Protein AF-A0A241WPY8-F1 (afdb_monomer_lite)

Sequence (139 aa):
MKLIDKKVKQGREDADLVIRQLFRYLPLTVFLTLGILYLLFMFSIEPEIFEKNGFFNTHGQWVYGIFLSFVVVSWMSIIYKFKEDIKFRKVARVIIFLAYLPMIYAVTKDMEIVSIGLIMISFYWLKFAFQKDSKSNLI

Secondary structure (DSSP, 8-state):
-HHHHHHHHHHHHHHHHHHHHHHHHHHHHHHHHHHHHHHHHHHHH-HHHHHTSHHHHHHHHHHHHHHHHHHHHHHHHHHHHH---HHHHHHHHHHHHHHHHHHHHHHTTT-HHHHHHHHHHHHHHHHHHH---GGGG--

Radius of gyration: 18.85 Å; chains: 1; bounding box: 46×26×56 Å

Foldseek 3Di:
DVVVVVVVVVVVVLVVVLVVLCVVQVVVLVVLLVVLVVVVVCCVPPVVVVVVVVCCVVCVVLSNLLSVLLNLLQVLLVCLQPDPDPVSVVVSVVSNVVSCVSLVVCVVVPVPDPSVVSVVSSVSSNCSSPVDDPVVVPD

Structure (mmCIF, N/CA/C/O backbone):
data_AF-A0A241WPY8-F1
#
_entry.id   AF-A0A241WPY8-F1
#
loop_
_atom_site.group_PDB
_atom_site.id
_atom_site.type_symbol
_atom_site.label_atom_id
_atom_site.label_alt_id
_atom_site.label_comp_id
_atom_site.label_asym_id
_atom_site.label_entity_id
_atom_site.label_seq_id
_atom_site.pdbx_PDB_ins_code
_atom_site.Cartn_x
_atom_site.Cartn_y
_atom_site.Cartn_z
_atom_site.occupancy
_atom_site.B_iso_or_equiv
_atom_site.auth_seq_id
_atom_site.auth_comp_id
_atom_site.auth_asym_id
_atom_site.auth_atom_id
_atom_site.pdbx_PDB_model_num
ATOM 1 N N . MET A 1 1 ? -29.722 7.581 31.336 1.00 55.28 1 MET A N 1
ATOM 2 C CA . MET A 1 1 ? -30.292 6.956 30.118 1.00 55.28 1 MET A CA 1
ATOM 3 C C . MET A 1 1 ? -29.929 7.699 28.821 1.00 55.28 1 MET A C 1
ATOM 5 O O . MET A 1 1 ? -29.328 7.077 27.963 1.00 55.28 1 MET A O 1
ATOM 9 N N . LYS A 1 2 ? -30.118 9.028 28.702 1.00 60.09 2 LYS A N 1
ATOM 10 C CA . LYS A 1 2 ? -29.828 9.817 27.470 1.00 60.09 2 LYS A CA 1
ATOM 11 C C . LYS A 1 2 ? -28.384 9.771 26.907 1.00 60.09 2 LYS A C 1
ATOM 13 O O . LYS A 1 2 ? -28.187 10.021 25.724 1.00 60.09 2 LYS A O 1
ATOM 18 N N . LEU A 1 3 ? -27.367 9.483 27.726 1.00 57.12 3 LEU A N 1
ATOM 19 C CA . LEU A 1 3 ? -25.953 9.455 27.298 1.00 57.12 3 LEU A CA 1
ATOM 20 C C . LEU A 1 3 ? -25.546 8.151 26.594 1.00 57.12 3 LEU A C 1
ATOM 22 O O . LEU A 1 3 ? -24.635 8.163 25.767 1.00 57.12 3 LEU A O 1
ATOM 26 N N . ILE A 1 4 ? -26.216 7.040 26.914 1.00 60.12 4 ILE A N 1
ATOM 27 C CA . ILE A 1 4 ? -25.921 5.724 26.333 1.00 60.12 4 ILE A CA 1
ATOM 28 C C . ILE A 1 4 ? -26.488 5.666 24.911 1.00 60.12 4 ILE A C 1
ATOM 30 O O . ILE A 1 4 ? -25.755 5.330 23.985 1.00 60.12 4 ILE A O 1
ATOM 34 N N . ASP A 1 5 ? -27.720 6.140 24.709 1.00 61.34 5 ASP A N 1
ATOM 35 C CA . ASP A 1 5 ? -28.348 6.210 23.381 1.00 61.34 5 ASP A CA 1
ATOM 36 C C . ASP A 1 5 ? -27.580 7.112 22.410 1.00 61.34 5 ASP A C 1
ATOM 38 O O . ASP A 1 5 ? -27.410 6.772 21.239 1.00 61.34 5 ASP A O 1
ATOM 42 N N . LYS A 1 6 ? -27.037 8.236 22.898 1.00 61.9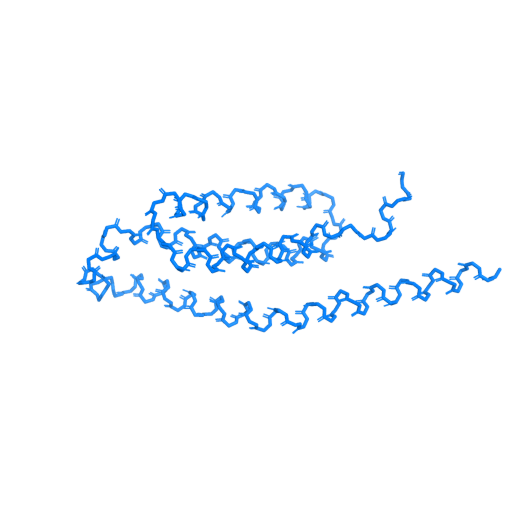7 6 LYS A N 1
ATOM 43 C CA . LYS A 1 6 ? -26.220 9.140 22.076 1.00 61.97 6 LYS A CA 1
ATOM 44 C C . LYS A 1 6 ? -24.902 8.483 21.644 1.00 61.97 6 LYS A C 1
ATOM 46 O O . LYS A 1 6 ? -24.522 8.612 20.485 1.00 61.97 6 LYS A O 1
ATOM 51 N N . LYS A 1 7 ? -24.243 7.725 22.533 1.00 60.84 7 LYS A N 1
ATOM 52 C CA . LYS A 1 7 ? -23.013 6.972 22.212 1.00 60.84 7 LYS A CA 1
ATOM 53 C C . LYS A 1 7 ? -23.262 5.819 21.238 1.00 60.84 7 LYS A C 1
ATOM 55 O O . LYS A 1 7 ? -22.450 5.603 20.343 1.00 60.84 7 LYS A O 1
ATOM 60 N N . VAL A 1 8 ? -24.366 5.087 21.397 1.00 65.06 8 VAL A N 1
ATOM 61 C CA . VAL A 1 8 ? -24.730 3.979 20.494 1.00 65.06 8 VAL A CA 1
ATOM 62 C C . VAL A 1 8 ? -25.060 4.508 19.098 1.00 65.06 8 VAL A C 1
ATOM 64 O O . VAL A 1 8 ? -24.613 3.933 18.106 1.00 65.06 8 VAL A O 1
ATOM 67 N N . LYS A 1 9 ? -25.779 5.633 19.012 1.00 69.44 9 LYS A N 1
ATOM 68 C CA . LYS A 1 9 ? -26.104 6.282 17.738 1.00 69.44 9 LYS A CA 1
ATOM 69 C C . LYS A 1 9 ? -24.853 6.803 17.020 1.00 69.44 9 LYS A C 1
ATOM 71 O O . LYS A 1 9 ? -24.667 6.507 15.846 1.00 69.44 9 LYS A O 1
ATOM 76 N N . GLN A 1 10 ? -23.952 7.459 17.751 1.00 66.62 10 GLN A N 1
ATOM 77 C CA . GLN A 1 10 ? -22.683 7.955 17.211 1.00 66.62 10 GLN A CA 1
ATOM 78 C C . GLN A 1 10 ? -21.761 6.812 16.743 1.00 66.62 10 GLN A C 1
ATOM 80 O O . GLN A 1 10 ? -21.154 6.899 15.683 1.00 66.62 10 GLN A O 1
ATOM 85 N N . GLY A 1 11 ? -21.730 5.689 17.471 1.00 66.94 11 GLY A N 1
ATOM 86 C CA . GLY A 1 11 ? -20.985 4.499 17.050 1.00 66.94 11 GLY A CA 1
ATOM 87 C C . GLY A 1 11 ? -21.521 3.834 15.774 1.00 66.94 11 GLY A C 1
ATOM 88 O O . GLY A 1 11 ? -20.731 3.260 15.029 1.00 66.94 11 GLY A O 1
ATOM 89 N N . ARG A 1 12 ? -22.834 3.914 15.506 1.00 68.50 12 ARG A N 1
ATOM 90 C CA . ARG A 1 12 ? -23.427 3.443 14.240 1.00 68.50 12 ARG A CA 1
ATOM 91 C C . ARG A 1 12 ? -23.121 4.388 13.081 1.00 68.50 12 ARG A C 1
ATOM 93 O O . ARG A 1 12 ? -22.728 3.916 12.024 1.00 68.50 12 ARG A O 1
ATOM 100 N N . GLU A 1 13 ? -23.234 5.696 13.297 1.00 70.44 13 GLU A N 1
ATOM 101 C CA . GLU A 1 13 ? -22.921 6.708 12.278 1.00 70.44 13 GLU A CA 1
ATOM 102 C C . GLU A 1 13 ? -21.443 6.649 11.846 1.00 70.44 13 GLU A C 1
ATOM 104 O O . GLU A 1 13 ? -21.148 6.708 1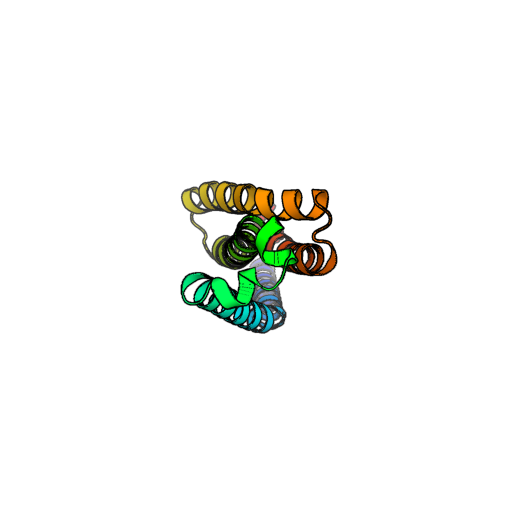0.651 1.00 70.44 13 GLU A O 1
ATOM 109 N N . ASP A 1 14 ? -20.520 6.437 12.791 1.00 68.56 14 ASP A N 1
ATOM 110 C CA . ASP A 1 14 ? -19.094 6.250 12.495 1.00 68.56 14 ASP A CA 1
ATOM 111 C C . ASP A 1 14 ? -18.832 4.954 11.701 1.00 68.56 14 ASP A C 1
ATOM 113 O O . ASP A 1 14 ? -18.034 4.949 10.760 1.00 68.56 14 ASP A O 1
ATOM 117 N N . ALA A 1 15 ? -19.516 3.854 12.042 1.00 72.25 15 ALA A N 1
ATOM 118 C CA . ALA A 1 15 ? -19.387 2.580 11.333 1.00 72.25 15 ALA A CA 1
ATOM 119 C C . ALA A 1 15 ? -19.930 2.665 9.897 1.00 72.25 15 ALA A C 1
ATOM 12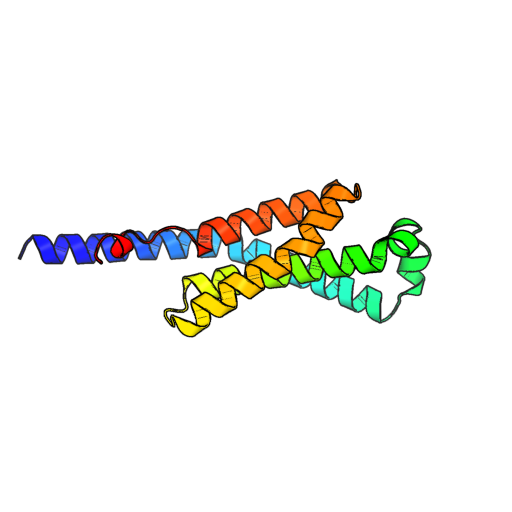1 O O . ALA A 1 15 ? -19.256 2.234 8.958 1.00 72.25 15 ALA A O 1
ATOM 122 N N . ASP A 1 16 ? -21.095 3.289 9.709 1.00 78.19 16 ASP A N 1
ATOM 123 C CA . ASP A 1 16 ? -21.688 3.526 8.390 1.00 78.19 16 ASP A CA 1
ATOM 124 C C . ASP A 1 16 ? -20.776 4.393 7.512 1.00 78.19 16 ASP A C 1
ATOM 126 O O . ASP A 1 16 ? -20.653 4.161 6.305 1.00 78.19 16 ASP A O 1
ATOM 130 N N . LEU A 1 17 ? -20.091 5.373 8.110 1.00 75.69 17 LEU A N 1
ATOM 131 C CA . LEU A 1 17 ? -19.153 6.241 7.406 1.00 75.69 17 LEU A CA 1
ATOM 132 C C . LEU A 1 17 ? -17.894 5.483 6.956 1.00 75.69 17 LEU A C 1
ATOM 134 O O . LEU A 1 17 ? -17.477 5.637 5.805 1.00 75.69 17 LEU A O 1
ATOM 138 N N . VAL A 1 18 ? -17.327 4.624 7.810 1.00 77.06 18 VAL A N 1
ATOM 139 C CA . VAL A 1 18 ? -16.186 3.754 7.458 1.00 77.06 18 VAL A CA 1
ATOM 140 C C . VAL A 1 18 ? -16.566 2.768 6.351 1.00 77.06 18 VAL A C 1
ATOM 142 O O . VAL A 1 18 ? -15.823 2.619 5.379 1.00 77.06 18 VAL A O 1
ATOM 145 N N . ILE A 1 19 ? -17.736 2.136 6.449 1.00 78.19 19 ILE A N 1
ATOM 146 C C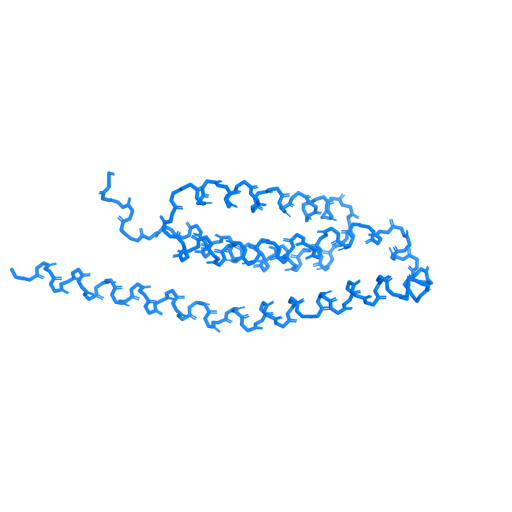A . ILE A 1 19 ? -18.233 1.185 5.446 1.00 78.19 19 ILE A CA 1
ATOM 147 C C . ILE A 1 19 ? -18.461 1.889 4.102 1.00 78.19 19 ILE A C 1
ATOM 149 O O . ILE A 1 19 ? -18.036 1.393 3.057 1.00 78.19 19 ILE A O 1
ATOM 153 N N . ARG A 1 20 ? -19.067 3.081 4.111 1.00 79.94 20 ARG A N 1
ATOM 154 C CA . ARG A 1 20 ? -19.288 3.872 2.893 1.00 79.94 20 ARG A CA 1
ATOM 155 C C . ARG A 1 20 ? -17.975 4.279 2.224 1.00 79.94 20 ARG A C 1
ATOM 157 O O . ARG A 1 20 ? -17.882 4.252 0.998 1.00 79.94 20 ARG A O 1
ATOM 164 N N . GLN A 1 21 ? -16.963 4.650 3.008 1.00 76.88 21 GLN A N 1
ATOM 165 C CA . GLN A 1 21 ? -15.627 4.933 2.480 1.00 76.88 21 GLN A CA 1
ATOM 166 C C . GLN A 1 21 ? -14.987 3.681 1.877 1.00 76.88 21 GLN A C 1
ATOM 168 O O . GLN A 1 21 ? -14.471 3.750 0.763 1.00 76.88 21 GLN A O 1
ATOM 173 N N . LEU A 1 22 ? -15.090 2.532 2.548 1.00 81.38 22 LEU A N 1
ATOM 174 C CA . LEU A 1 22 ? -14.581 1.266 2.028 1.00 81.38 22 LEU A CA 1
ATOM 175 C C . LEU A 1 22 ? -15.208 0.941 0.662 1.00 81.38 22 LEU A C 1
ATOM 177 O O . LEU A 1 22 ? -14.482 0.753 -0.310 1.00 81.38 22 LEU A O 1
ATOM 181 N N . PHE A 1 23 ? -16.538 0.972 0.544 1.00 81.31 23 PHE A N 1
ATOM 182 C CA . PHE A 1 23 ? -17.227 0.675 -0.719 1.00 81.31 23 PHE A CA 1
ATOM 183 C C . PHE A 1 23 ? -16.909 1.653 -1.853 1.00 81.31 23 PHE A C 1
ATOM 185 O O . PHE A 1 23 ? -16.993 1.278 -3.020 1.00 81.31 23 PHE A O 1
ATOM 192 N N . ARG A 1 24 ? -16.518 2.892 -1.540 1.00 78.81 24 ARG A N 1
ATOM 193 C CA . ARG A 1 24 ? -16.195 3.896 -2.559 1.00 78.81 24 ARG A CA 1
ATOM 194 C C . ARG A 1 24 ? -14.859 3.631 -3.260 1.00 78.81 24 ARG A C 1
ATOM 196 O O . ARG A 1 24 ? -14.746 3.926 -4.445 1.00 78.81 24 ARG A O 1
ATOM 203 N N . TYR A 1 25 ? -13.865 3.090 -2.555 1.00 76.75 25 TYR A N 1
ATOM 204 C CA . TYR A 1 25 ? -12.490 2.974 -3.074 1.00 76.75 25 TYR A CA 1
ATOM 205 C C . TYR A 1 25 ? -11.974 1.535 -3.168 1.00 76.75 25 TYR A C 1
ATOM 207 O O . TYR A 1 25 ? -11.022 1.271 -3.910 1.00 76.75 25 TYR A O 1
ATOM 215 N N . LEU A 1 26 ? -12.613 0.587 -2.475 1.00 83.25 26 LEU A N 1
ATOM 216 C CA . LEU A 1 26 ? -12.266 -0.831 -2.545 1.00 83.25 26 LEU A CA 1
ATOM 217 C C . LEU A 1 26 ? -12.419 -1.408 -3.964 1.00 83.25 26 LEU A C 1
ATOM 219 O O . LEU A 1 26 ? -11.473 -2.057 -4.402 1.00 83.25 26 LEU A O 1
ATOM 223 N N . PRO A 1 27 ? -13.500 -1.144 -4.733 1.00 85.56 27 PRO A N 1
ATOM 224 C CA . PRO A 1 27 ? -13.629 -1.690 -6.088 1.00 85.56 27 PRO A CA 1
ATOM 225 C C . PRO A 1 27 ? -12.492 -1.249 -7.016 1.00 85.56 27 PRO A C 1
ATOM 227 O O . PRO A 1 27 ? -11.895 -2.076 -7.702 1.00 85.56 27 PRO A O 1
ATOM 230 N N . LEU A 1 28 ? -12.132 0.040 -6.975 1.00 82.50 28 LEU A N 1
ATOM 231 C CA . LEU A 1 28 ? -11.002 0.583 -7.731 1.00 82.50 28 LEU A CA 1
ATOM 232 C C . LEU A 1 28 ? -9.682 -0.082 -7.320 1.00 82.50 28 LEU A C 1
ATOM 234 O O . LEU A 1 28 ? -8.864 -0.423 -8.166 1.00 82.50 28 LEU A O 1
ATOM 238 N N . THR A 1 29 ? -9.486 -0.302 -6.022 1.00 83.81 29 THR A N 1
ATOM 239 C CA . THR A 1 29 ? -8.260 -0.913 -5.489 1.00 83.81 29 THR A CA 1
ATOM 240 C C . THR A 1 29 ? -8.142 -2.382 -5.867 1.00 83.81 29 THR A C 1
ATOM 242 O O . THR A 1 29 ? -7.054 -2.830 -6.218 1.00 83.81 29 THR A O 1
ATOM 245 N N . VAL A 1 30 ? -9.251 -3.125 -5.858 1.00 87.94 30 VAL A N 1
ATOM 246 C CA . VAL A 1 30 ? -9.298 -4.509 -6.345 1.00 87.94 30 VAL A CA 1
ATOM 247 C C . VAL A 1 30 ? -8.970 -4.551 -7.834 1.00 87.94 30 VAL A C 1
ATOM 249 O O . VAL A 1 30 ? -8.095 -5.314 -8.234 1.00 87.94 30 VAL A O 1
ATOM 252 N N . PHE A 1 31 ? -9.597 -3.691 -8.641 1.00 87.81 31 PHE A N 1
ATOM 253 C CA . PHE A 1 31 ? -9.334 -3.617 -10.078 1.00 87.81 31 PHE A CA 1
ATOM 254 C C . PHE A 1 31 ? -7.861 -3.305 -10.385 1.00 87.81 31 PHE A C 1
ATOM 256 O O . PHE A 1 31 ? -7.227 -4.016 -11.161 1.00 87.81 31 PHE A O 1
ATOM 263 N N . LEU A 1 32 ? -7.285 -2.299 -9.718 1.00 85.88 32 LEU A N 1
ATOM 264 C CA . LEU A 1 32 ? -5.871 -1.944 -9.868 1.00 85.88 32 LEU A CA 1
ATOM 265 C C . LEU A 1 32 ? -4.942 -3.062 -9.394 1.00 85.88 32 LEU A C 1
ATOM 267 O O . LEU A 1 32 ? -3.957 -3.350 -10.063 1.00 85.88 32 LEU A O 1
ATOM 271 N N . THR A 1 33 ? -5.265 -3.724 -8.280 1.00 88.50 33 THR A N 1
ATOM 272 C CA . THR A 1 33 ? -4.487 -4.870 -7.785 1.00 88.50 33 THR A CA 1
ATOM 273 C C . THR A 1 33 ? -4.472 -5.993 -8.819 1.00 88.50 33 THR A C 1
ATOM 275 O O . THR A 1 33 ? -3.408 -6.525 -9.111 1.00 88.50 33 THR A O 1
ATOM 278 N N . LEU A 1 34 ? -5.622 -6.333 -9.408 1.00 89.31 34 LEU A N 1
ATOM 279 C CA . LEU A 1 34 ? -5.713 -7.375 -10.434 1.00 89.31 34 LEU A CA 1
ATOM 280 C C . LEU A 1 34 ? -4.940 -6.999 -11.702 1.00 89.31 34 LEU A C 1
ATOM 282 O O . LEU A 1 34 ? -4.192 -7.825 -12.218 1.00 89.31 34 LEU A O 1
ATOM 286 N N . GLY A 1 35 ? -5.068 -5.754 -12.169 1.00 86.50 35 GLY A N 1
ATOM 287 C CA . GLY A 1 35 ? -4.303 -5.257 -13.315 1.00 86.50 35 GLY A CA 1
ATOM 288 C C . GLY A 1 35 ? -2.793 -5.296 -13.067 1.00 86.50 35 GLY A C 1
ATOM 289 O O . GLY A 1 35 ? -2.037 -5.748 -13.922 1.00 86.50 35 GLY A O 1
ATOM 290 N N . ILE A 1 36 ? -2.355 -4.901 -11.870 1.00 86.88 36 ILE A N 1
ATOM 291 C CA . ILE A 1 36 ? -0.953 -4.982 -11.457 1.00 86.88 36 ILE A CA 1
ATOM 292 C C . ILE A 1 36 ? -0.481 -6.436 -11.407 1.00 86.88 36 ILE A C 1
ATOM 294 O O . ILE A 1 36 ? 0.555 -6.748 -11.980 1.00 86.88 36 ILE A O 1
ATOM 298 N N . LEU A 1 37 ? -1.229 -7.339 -10.768 1.00 85.69 37 LEU A N 1
ATOM 299 C CA . LEU A 1 37 ? -0.860 -8.755 -10.689 1.00 85.69 37 LEU A CA 1
ATOM 300 C C . LEU A 1 37 ? -0.756 -9.392 -12.076 1.00 85.69 37 LEU A C 1
ATOM 302 O O . LEU A 1 37 ? 0.183 -10.142 -12.322 1.00 85.69 37 LEU A O 1
ATOM 306 N N . TYR A 1 38 ? -1.669 -9.054 -12.987 1.00 85.69 38 TYR A N 1
ATOM 307 C CA . TYR A 1 38 ? -1.595 -9.482 -14.381 1.00 85.69 38 TYR A CA 1
ATOM 308 C C . TYR A 1 38 ? -0.313 -8.985 -15.059 1.00 85.69 38 TYR A C 1
ATOM 310 O O . TYR A 1 38 ? 0.401 -9.777 -15.669 1.00 85.69 38 TYR A O 1
ATOM 318 N N . LEU A 1 39 ? 0.026 -7.699 -14.910 1.00 80.75 39 LEU A N 1
ATOM 319 C CA . LEU A 1 39 ? 1.260 -7.137 -15.469 1.00 80.75 39 LEU A CA 1
ATOM 320 C C . LEU A 1 39 ? 2.514 -7.794 -14.882 1.00 80.75 39 LEU A C 1
ATOM 322 O O . LEU A 1 39 ? 3.431 -8.119 -15.628 1.00 80.75 39 LEU A O 1
ATOM 326 N N . LEU A 1 40 ? 2.545 -8.021 -13.566 1.00 80.44 40 LEU A N 1
ATOM 327 C CA . LEU A 1 40 ? 3.656 -8.692 -12.886 1.00 80.44 40 LEU A CA 1
ATOM 328 C C . LEU A 1 40 ? 3.809 -10.146 -13.352 1.00 80.44 40 LEU A C 1
ATOM 330 O O . LEU A 1 40 ? 4.926 -10.617 -13.553 1.00 80.44 40 LEU A O 1
ATOM 334 N N . PHE A 1 41 ? 2.693 -10.846 -13.552 1.00 83.00 41 PHE A N 1
ATOM 335 C CA . PHE A 1 41 ? 2.675 -12.215 -14.055 1.00 83.00 41 PHE A CA 1
ATOM 336 C C . PHE A 1 41 ? 3.173 -12.290 -15.501 1.00 83.00 41 PHE A C 1
ATOM 338 O O . PHE A 1 41 ? 4.073 -13.074 -15.793 1.00 83.00 41 PHE A O 1
ATOM 345 N N . MET A 1 42 ? 2.665 -11.422 -16.381 1.00 80.12 42 MET A N 1
ATOM 346 C CA . MET A 1 42 ? 3.129 -11.328 -17.769 1.00 80.12 42 MET A CA 1
ATOM 347 C C . MET A 1 42 ? 4.617 -10.973 -17.843 1.00 80.12 42 MET A C 1
ATOM 349 O O . MET A 1 42 ? 5.352 -11.594 -18.602 1.00 80.12 42 MET A O 1
ATOM 353 N N . PHE A 1 43 ? 5.081 -10.036 -17.011 1.00 76.69 43 PHE A N 1
ATOM 354 C CA . PHE A 1 43 ? 6.498 -9.680 -16.918 1.00 76.69 43 PHE A CA 1
ATOM 355 C C . PHE A 1 43 ? 7.373 -10.866 -16.482 1.00 76.69 43 PHE A C 1
ATOM 357 O O . PHE A 1 43 ? 8.496 -11.007 -16.954 1.00 76.69 43 PHE A O 1
ATOM 364 N N . SER A 1 44 ? 6.864 -11.732 -15.600 1.00 77.25 44 SER A N 1
ATOM 365 C CA . SER A 1 44 ? 7.602 -12.902 -15.115 1.00 77.25 44 SER A CA 1
ATOM 366 C C . SER A 1 44 ? 7.666 -14.057 -16.119 1.00 77.25 44 SER A C 1
ATOM 368 O O . SER A 1 44 ? 8.601 -14.850 -16.033 1.00 77.25 44 SER A O 1
ATOM 370 N N . ILE A 1 45 ? 6.670 -14.209 -16.996 1.00 81.12 45 ILE A N 1
ATOM 371 C CA . ILE A 1 45 ? 6.581 -15.346 -17.931 1.00 81.12 45 ILE A CA 1
ATOM 372 C C . ILE A 1 45 ? 7.152 -14.988 -19.299 1.00 81.12 45 ILE A C 1
ATOM 374 O O . ILE A 1 45 ? 7.828 -15.809 -19.910 1.00 81.12 45 ILE A O 1
ATOM 378 N N . GLU A 1 46 ? 6.915 -13.764 -19.765 1.00 81.31 46 GLU A N 1
ATOM 379 C CA . GLU A 1 46 ? 7.315 -13.305 -21.097 1.00 81.31 46 GLU A CA 1
ATOM 380 C C . GLU A 1 46 ? 8.134 -12.003 -20.997 1.00 81.31 46 GLU A C 1
ATOM 382 O O . GLU A 1 46 ? 7.726 -10.964 -21.530 1.00 81.31 46 GLU A O 1
ATOM 387 N N . PRO A 1 47 ? 9.303 -12.018 -20.320 1.00 72.06 47 PRO A N 1
ATOM 388 C CA . PRO A 1 47 ? 10.103 -10.812 -20.101 1.00 72.06 47 PRO A CA 1
ATOM 389 C C . PRO A 1 47 ? 10.554 -10.163 -21.417 1.00 72.06 47 PRO A C 1
ATOM 391 O O . PRO A 1 47 ? 10.618 -8.939 -21.504 1.00 72.06 47 PRO A O 1
ATOM 394 N N . GLU A 1 48 ? 10.764 -10.952 -22.477 1.00 75.44 48 GLU A N 1
ATOM 395 C CA . GLU A 1 48 ? 11.198 -10.485 -23.803 1.00 75.44 48 GLU A CA 1
ATOM 396 C C . GLU A 1 48 ? 10.237 -9.466 -24.444 1.00 75.44 48 GLU A C 1
ATOM 398 O O . GLU A 1 48 ? 10.659 -8.585 -25.201 1.00 75.44 48 GLU A O 1
ATOM 403 N N . ILE A 1 49 ? 8.936 -9.551 -24.138 1.00 72.75 49 ILE A N 1
ATOM 404 C CA . ILE A 1 49 ? 7.923 -8.598 -24.624 1.00 72.75 49 ILE A CA 1
ATOM 405 C C . ILE A 1 49 ? 8.142 -7.220 -23.992 1.00 72.75 49 ILE A C 1
ATOM 407 O O . ILE A 1 49 ? 7.924 -6.186 -24.631 1.00 72.75 49 ILE A O 1
ATOM 411 N N . PHE A 1 50 ? 8.610 -7.199 -22.746 1.00 67.81 50 PHE A N 1
ATOM 412 C CA . PHE A 1 50 ? 8.868 -5.981 -21.990 1.00 67.81 50 PHE A CA 1
ATOM 413 C C . PHE A 1 50 ? 10.292 -5.465 -22.203 1.00 67.81 50 PHE A C 1
ATOM 415 O O . PHE A 1 50 ? 10.474 -4.255 -22.270 1.00 67.81 50 PHE A O 1
ATOM 422 N N . GLU A 1 51 ? 11.288 -6.328 -22.404 1.00 65.25 51 GLU A N 1
ATOM 423 C CA . GLU A 1 51 ? 12.672 -5.921 -22.697 1.00 65.25 51 GLU A CA 1
ATOM 424 C C . GLU A 1 51 ? 12.812 -5.164 -24.024 1.00 65.25 51 GLU A C 1
ATOM 426 O O . GLU A 1 51 ? 13.662 -4.275 -24.141 1.00 65.25 51 GLU A O 1
ATOM 431 N N . LYS A 1 52 ? 11.936 -5.448 -25.001 1.00 65.56 52 LYS A N 1
ATOM 432 C CA . LYS A 1 52 ? 11.823 -4.664 -26.245 1.00 65.56 52 LYS A CA 1
ATOM 433 C C . LYS A 1 52 ? 11.373 -3.219 -26.000 1.00 65.56 52 LYS A C 1
ATOM 435 O O . LYS A 1 52 ? 11.671 -2.344 -26.811 1.00 65.56 52 LYS A O 1
ATOM 440 N N . ASN A 1 53 ? 10.700 -2.949 -24.881 1.00 64.25 53 ASN A N 1
ATOM 441 C CA . ASN A 1 53 ? 10.397 -1.596 -24.430 1.00 64.25 53 ASN A CA 1
ATOM 442 C C . ASN A 1 53 ? 11.557 -1.084 -23.565 1.00 64.25 53 ASN A C 1
ATOM 444 O O . ASN A 1 53 ? 11.666 -1.433 -22.390 1.00 64.25 53 ASN A O 1
ATOM 448 N N . GLY A 1 54 ? 12.400 -0.203 -24.119 1.00 59.66 54 GLY A N 1
ATOM 449 C CA . GLY A 1 54 ? 13.595 0.329 -23.438 1.00 59.66 54 GLY A CA 1
ATOM 450 C C . GLY A 1 54 ? 13.346 0.877 -22.022 1.00 59.66 54 GLY A C 1
ATOM 451 O O . GLY A 1 54 ? 14.210 0.766 -21.160 1.00 59.66 54 GLY A O 1
ATOM 452 N N . PHE A 1 55 ? 12.132 1.361 -21.738 1.00 64.00 55 PHE A N 1
ATOM 453 C CA . PHE A 1 55 ? 11.696 1.774 -20.401 1.00 64.00 55 PHE A CA 1
ATOM 454 C C . PHE A 1 55 ? 11.737 0.640 -19.355 1.00 64.00 55 PHE A C 1
ATOM 456 O O . PHE A 1 55 ? 12.260 0.826 -18.257 1.00 64.00 55 PHE A O 1
ATOM 463 N N . PHE A 1 56 ? 11.221 -0.551 -19.679 1.00 65.38 56 PHE A N 1
ATOM 464 C CA . PHE A 1 56 ? 11.212 -1.693 -18.755 1.00 65.38 56 PHE A CA 1
ATOM 465 C C . PHE A 1 56 ? 12.588 -2.344 -18.623 1.00 65.38 56 PHE A C 1
ATOM 467 O O . PHE A 1 56 ? 12.896 -2.901 -17.575 1.00 65.38 56 PHE A O 1
ATOM 474 N N . ASN A 1 57 ? 13.441 -2.225 -19.636 1.00 62.75 57 ASN A N 1
ATOM 475 C CA . ASN A 1 57 ? 14.804 -2.742 -19.570 1.00 62.75 57 ASN A CA 1
ATOM 476 C C . ASN A 1 57 ? 15.666 -1.930 -18.576 1.00 62.75 57 ASN A C 1
ATOM 478 O O . ASN A 1 57 ? 16.415 -2.484 -17.778 1.00 62.75 57 ASN A O 1
ATOM 482 N N . THR A 1 58 ? 15.491 -0.603 -18.533 1.00 65.50 58 THR A N 1
ATOM 483 C CA . THR A 1 58 ? 16.224 0.274 -17.598 1.00 65.50 58 THR A CA 1
ATOM 484 C C . THR A 1 58 ? 15.586 0.352 -16.203 1.00 65.50 58 THR A C 1
ATOM 486 O O . THR A 1 58 ? 16.289 0.545 -15.208 1.00 65.50 58 THR A O 1
ATOM 489 N N . HIS A 1 59 ? 14.262 0.197 -16.097 1.00 68.19 59 HIS A N 1
ATOM 490 C CA . HIS A 1 59 ? 13.522 0.465 -14.857 1.00 68.19 59 HIS A CA 1
ATOM 491 C C . HIS A 1 59 ? 12.622 -0.679 -14.371 1.00 68.19 59 HIS A C 1
ATOM 493 O O . HIS A 1 59 ? 11.953 -0.524 -13.351 1.00 68.19 59 HIS A O 1
ATOM 499 N N . GLY A 1 60 ? 12.612 -1.839 -15.030 1.00 68.31 60 GLY A N 1
ATOM 500 C CA . GLY A 1 60 ? 11.665 -2.930 -14.758 1.00 68.31 60 GLY A CA 1
ATOM 501 C C . GLY A 1 60 ? 11.668 -3.426 -13.312 1.00 68.31 60 GLY A C 1
ATOM 502 O O . GLY A 1 60 ? 10.604 -3.619 -12.728 1.00 68.31 60 GLY A O 1
ATOM 503 N N . GLN A 1 61 ? 12.844 -3.527 -12.682 1.00 69.31 61 GLN A N 1
ATOM 504 C CA . GLN A 1 61 ? 12.960 -3.900 -11.263 1.00 69.31 61 GLN A CA 1
ATOM 505 C C . GLN A 1 61 ? 12.312 -2.869 -10.324 1.00 69.31 61 GLN A C 1
ATOM 507 O O . GLN A 1 61 ? 11.711 -3.226 -9.310 1.00 69.31 61 GLN A O 1
ATOM 5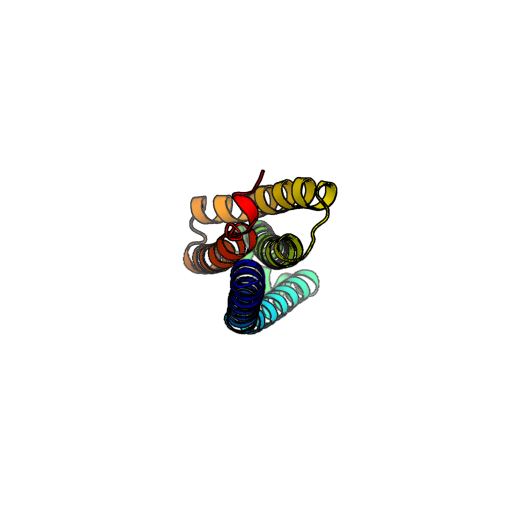12 N N . TRP A 1 62 ? 12.386 -1.584 -10.673 1.00 73.88 62 TRP A N 1
ATOM 513 C CA . TRP A 1 62 ? 11.767 -0.509 -9.900 1.00 73.88 62 TRP A CA 1
ATOM 514 C C . TRP A 1 62 ? 10.262 -0.451 -10.126 1.00 73.88 62 TRP A C 1
ATOM 516 O O . TRP A 1 62 ? 9.520 -0.316 -9.158 1.00 73.88 62 TRP A O 1
ATOM 526 N N . VAL A 1 63 ? 9.801 -0.649 -11.364 1.00 75.00 63 VAL A N 1
ATOM 527 C CA . VAL A 1 63 ? 8.371 -0.785 -11.689 1.00 75.00 63 VAL A CA 1
ATOM 528 C C . VAL A 1 63 ? 7.744 -1.936 -10.901 1.00 75.00 63 VAL A C 1
ATOM 530 O O . VAL A 1 63 ? 6.697 -1.761 -10.276 1.00 75.00 63 VAL A O 1
ATOM 533 N N . TYR A 1 64 ? 8.436 -3.075 -10.835 1.00 77.62 64 TYR A N 1
ATOM 534 C CA . TYR A 1 64 ? 8.044 -4.210 -10.002 1.00 77.62 64 TYR A CA 1
ATOM 535 C C . TYR A 1 64 ? 7.933 -3.818 -8.520 1.00 77.62 64 TYR A C 1
ATOM 537 O O . TYR A 1 64 ? 6.920 -4.088 -7.871 1.00 77.62 64 TYR A O 1
ATOM 545 N N . GLY A 1 65 ? 8.951 -3.131 -7.990 1.00 82.31 65 GLY A N 1
ATOM 546 C CA . GLY A 1 65 ? 8.965 -2.644 -6.611 1.00 82.31 65 GLY A CA 1
ATOM 547 C C . GLY A 1 65 ? 7.798 -1.706 -6.292 1.00 82.31 65 GLY A C 1
ATOM 548 O O . GLY A 1 65 ? 7.132 -1.892 -5.280 1.00 82.31 65 GLY A O 1
ATOM 549 N N . ILE A 1 66 ? 7.497 -0.748 -7.171 1.00 82.44 66 ILE A N 1
ATOM 550 C CA . ILE A 1 66 ? 6.392 0.218 -7.021 1.00 82.44 66 ILE A CA 1
ATOM 551 C C . ILE A 1 66 ? 5.038 -0.492 -6.980 1.00 82.44 66 ILE A C 1
ATOM 553 O O . ILE A 1 66 ? 4.189 -0.191 -6.138 1.00 82.44 66 ILE A O 1
ATOM 557 N N . PHE A 1 67 ? 4.834 -1.442 -7.886 1.00 85.81 67 PHE A N 1
ATOM 558 C CA . PHE A 1 67 ? 3.610 -2.228 -7.976 1.00 85.81 67 PHE A CA 1
ATOM 559 C C . PHE A 1 67 ? 3.392 -3.082 -6.731 1.00 85.81 67 PHE A C 1
ATOM 561 O O . PHE A 1 67 ? 2.311 -3.045 -6.136 1.00 85.81 67 PHE A O 1
ATOM 568 N N . LEU A 1 68 ? 4.433 -3.782 -6.282 1.00 85.94 68 LEU A N 1
ATOM 569 C CA . LEU A 1 68 ? 4.382 -4.556 -5.047 1.00 85.94 68 LEU A CA 1
ATOM 570 C C . LEU A 1 68 ? 4.093 -3.654 -3.840 1.00 85.94 68 LEU A C 1
ATOM 572 O O . LEU A 1 68 ? 3.226 -3.959 -3.020 1.00 85.94 68 LEU A O 1
ATOM 576 N N . SER A 1 69 ? 4.776 -2.516 -3.764 1.00 88.88 69 SER A N 1
ATOM 577 C CA . SER A 1 69 ? 4.567 -1.498 -2.744 1.00 88.88 69 SER A CA 1
ATOM 578 C C . SER A 1 69 ? 3.114 -1.033 -2.679 1.00 88.88 69 SER A C 1
ATOM 580 O O . SER A 1 69 ? 2.542 -0.989 -1.588 1.00 88.88 69 SER A O 1
ATOM 582 N N . PHE A 1 70 ? 2.498 -0.706 -3.819 1.00 89.12 70 PHE A N 1
ATOM 583 C CA . PHE A 1 70 ? 1.100 -0.268 -3.876 1.00 89.12 70 PHE A CA 1
ATOM 584 C C . PHE A 1 70 ? 0.153 -1.322 -3.292 1.00 89.12 70 PHE A C 1
ATOM 586 O O . PHE A 1 70 ? -0.721 -0.996 -2.481 1.00 89.12 70 PHE A O 1
ATOM 593 N N . VAL A 1 71 ? 0.344 -2.588 -3.676 1.00 88.88 71 VAL A N 1
ATOM 594 C CA . VAL A 1 71 ? -0.465 -3.707 -3.180 1.00 88.88 71 VAL A CA 1
ATOM 595 C C . VAL A 1 71 ? -0.304 -3.831 -1.666 1.00 88.88 71 VAL A C 1
ATOM 597 O O . VAL A 1 71 ? -1.298 -3.828 -0.937 1.00 88.88 71 VAL A O 1
ATOM 600 N N . VAL A 1 72 ? 0.933 -3.865 -1.167 1.00 90.81 72 VAL A N 1
ATOM 601 C CA . VAL A 1 72 ? 1.198 -3.995 0.271 1.00 90.81 72 VAL A CA 1
ATOM 602 C C . VAL A 1 72 ? 0.578 -2.835 1.050 1.00 90.81 72 VAL A C 1
ATOM 604 O O . VAL A 1 72 ? -0.133 -3.080 2.024 1.00 90.81 72 VAL A O 1
ATOM 607 N N . VAL A 1 73 ? 0.783 -1.586 0.622 1.00 90.56 73 VAL A N 1
ATOM 608 C CA . VAL A 1 73 ? 0.245 -0.408 1.319 1.00 90.56 73 VAL A CA 1
ATOM 609 C C . VAL A 1 73 ? -1.278 -0.407 1.330 1.00 90.56 73 VAL A C 1
ATOM 611 O O . VAL A 1 73 ? -1.866 -0.182 2.389 1.00 90.56 73 VAL A O 1
ATOM 614 N N . SER A 1 74 ? -1.918 -0.666 0.190 1.00 89.50 74 SER A N 1
ATOM 615 C CA . SER A 1 74 ? -3.377 -0.601 0.069 1.00 89.50 74 SER A CA 1
ATOM 616 C C . SER A 1 74 ? -4.046 -1.658 0.948 1.00 89.50 74 SER A C 1
ATOM 618 O O . SER A 1 74 ? -4.903 -1.341 1.775 1.00 89.50 74 SER A O 1
ATOM 620 N N . TRP A 1 75 ? -3.598 -2.910 0.851 1.00 89.44 75 TRP A N 1
ATOM 621 C CA . TRP A 1 75 ? -4.200 -4.015 1.594 1.00 89.44 75 TRP A CA 1
ATOM 622 C C . TRP A 1 75 ? -3.838 -3.995 3.080 1.00 89.44 75 TRP A C 1
ATOM 624 O O . TRP A 1 75 ? -4.719 -4.194 3.919 1.00 89.44 75 TRP A O 1
ATOM 634 N N . MET A 1 76 ? -2.590 -3.677 3.445 1.00 90.38 76 MET A N 1
ATOM 635 C CA . MET A 1 76 ? -2.220 -3.573 4.862 1.00 90.38 76 MET A CA 1
ATOM 636 C C . MET A 1 76 ? -2.913 -2.402 5.550 1.00 90.38 76 MET A C 1
ATOM 638 O O . MET A 1 76 ? -3.283 -2.537 6.712 1.00 90.38 76 MET A O 1
ATOM 642 N N . SER A 1 77 ? -3.157 -1.295 4.847 1.00 88.06 77 SER A N 1
ATOM 643 C CA . SER A 1 77 ? -3.957 -0.175 5.356 1.00 88.06 77 SER A CA 1
ATOM 644 C C . SER A 1 77 ? -5.402 -0.583 5.661 1.00 88.06 77 SER A C 1
ATOM 646 O O . SER A 1 77 ? -5.928 -0.249 6.727 1.00 88.06 77 SER A O 1
ATOM 648 N N . ILE A 1 78 ? -6.031 -1.359 4.772 1.00 85.81 78 ILE A N 1
ATOM 649 C CA . ILE A 1 78 ? -7.384 -1.895 4.990 1.00 85.81 78 ILE A CA 1
ATOM 650 C C . ILE A 1 78 ? -7.394 -2.821 6.212 1.00 85.81 78 ILE A C 1
ATOM 652 O O . ILE A 1 78 ? -8.186 -2.624 7.133 1.00 85.81 78 ILE A O 1
ATOM 656 N N . ILE A 1 79 ? -6.482 -3.798 6.266 1.00 87.50 79 ILE A N 1
ATOM 657 C CA . ILE A 1 79 ? -6.416 -4.762 7.375 1.00 87.50 79 ILE A CA 1
ATOM 658 C C . ILE A 1 79 ? -6.104 -4.046 8.696 1.00 87.50 79 ILE A C 1
ATOM 660 O O . ILE A 1 79 ? -6.709 -4.355 9.722 1.00 87.50 79 ILE A O 1
ATOM 664 N N . TYR A 1 80 ? -5.199 -3.065 8.683 1.00 86.75 80 TYR A N 1
ATOM 665 C CA . TYR A 1 80 ? -4.847 -2.255 9.849 1.00 86.75 80 TYR A CA 1
ATOM 666 C C . TYR A 1 80 ? -6.065 -1.556 10.460 1.00 86.75 80 TYR A C 1
ATOM 668 O O . TYR A 1 80 ? -6.188 -1.522 11.686 1.00 86.75 80 TYR A O 1
ATOM 676 N N . LYS A 1 81 ? -6.974 -1.032 9.626 1.00 83.94 81 LYS A N 1
ATOM 677 C CA . LYS A 1 81 ? -8.180 -0.339 10.095 1.00 83.94 81 LYS A CA 1
ATOM 678 C C . LYS A 1 81 ? -9.112 -1.268 10.874 1.00 83.94 81 LYS A C 1
ATOM 680 O O . LYS A 1 81 ? -9.612 -0.877 11.925 1.00 83.94 81 LYS A O 1
ATOM 685 N N . PHE A 1 82 ? -9.318 -2.490 10.385 1.00 81.62 82 PHE A N 1
ATOM 686 C CA . PHE A 1 82 ? -10.274 -3.435 10.976 1.00 81.62 82 PHE A CA 1
ATOM 687 C C . PHE A 1 82 ? -9.679 -4.319 12.072 1.00 81.62 82 PHE A C 1
ATOM 689 O O . PHE A 1 82 ? -10.408 -4.819 12.925 1.00 81.62 82 PHE A O 1
ATOM 696 N N . LYS A 1 83 ? -8.361 -4.529 12.081 1.00 82.38 83 LYS A N 1
ATOM 697 C CA . LYS A 1 83 ? -7.719 -5.404 13.063 1.00 82.38 83 LYS A CA 1
ATOM 698 C C . LYS A 1 83 ? -7.455 -4.654 14.371 1.00 82.38 83 LYS A C 1
ATOM 700 O O . LYS A 1 83 ? -6.722 -3.665 14.406 1.00 82.38 83 LYS A O 1
ATOM 705 N N . GLU A 1 84 ? -8.043 -5.134 15.465 1.00 76.75 84 GLU A N 1
ATOM 706 C CA . GLU A 1 84 ? -7.928 -4.515 16.800 1.00 76.75 84 GLU A CA 1
ATOM 707 C C . GLU A 1 84 ? -6.681 -4.959 17.590 1.00 76.75 84 GLU A C 1
ATOM 709 O O . GLU A 1 84 ? -6.346 -4.372 18.615 1.00 76.75 84 GLU A O 1
ATOM 714 N N . ASP A 1 85 ? -5.935 -5.952 17.097 1.00 87.88 85 ASP A N 1
ATOM 715 C CA . ASP A 1 85 ? -4.732 -6.465 17.761 1.00 87.88 85 ASP A CA 1
ATOM 716 C C . ASP A 1 85 ? -3.579 -5.437 17.765 1.00 87.88 85 ASP A C 1
ATOM 718 O O . ASP A 1 85 ? -3.059 -5.028 16.722 1.00 87.88 85 ASP A O 1
ATOM 722 N N . ILE A 1 86 ? -3.132 -5.053 18.965 1.00 83.19 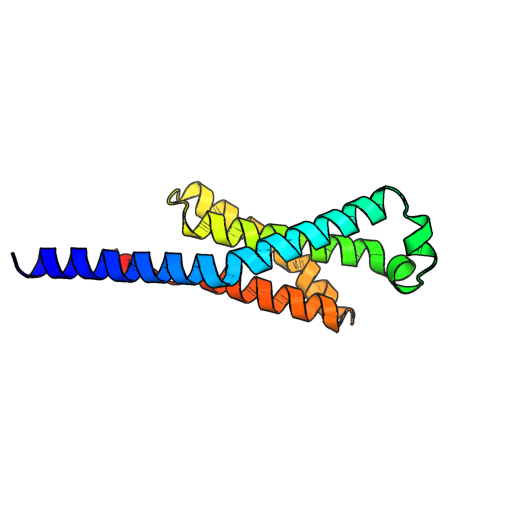86 ILE A N 1
ATOM 723 C CA . ILE A 1 86 ? -2.054 -4.082 19.199 1.00 83.19 86 ILE A CA 1
ATOM 724 C C . ILE A 1 86 ? -0.703 -4.568 18.649 1.00 83.19 86 ILE A C 1
ATOM 726 O O . ILE A 1 86 ? 0.045 -3.761 18.084 1.00 83.19 86 ILE A O 1
ATOM 730 N N . LYS A 1 87 ? -0.365 -5.860 18.797 1.00 86.38 87 LYS A N 1
ATOM 731 C CA . LYS A 1 87 ? 0.897 -6.416 18.274 1.00 86.38 87 LYS A CA 1
ATOM 732 C C . LYS A 1 87 ? 0.892 -6.349 16.752 1.00 86.38 87 LYS A C 1
ATOM 734 O O . LYS A 1 87 ? 1.854 -5.863 16.156 1.00 86.38 87 LYS A O 1
ATOM 739 N N . PHE A 1 88 ? -0.229 -6.733 16.144 1.00 87.81 88 PHE A N 1
ATOM 740 C CA . PHE A 1 88 ? -0.425 -6.601 14.706 1.00 87.81 88 PHE A CA 1
ATOM 741 C C . PHE A 1 88 ? -0.306 -5.145 14.244 1.00 87.81 88 PHE A C 1
ATOM 743 O O . PHE A 1 88 ? 0.431 -4.875 13.302 1.00 87.81 88 PHE A O 1
ATOM 750 N N . ARG A 1 89 ? -0.961 -4.189 14.917 1.00 86.38 89 ARG A N 1
ATOM 751 C CA . ARG A 1 89 ? -0.909 -2.765 14.535 1.00 86.38 89 ARG A CA 1
ATOM 752 C C . ARG A 1 89 ? 0.514 -2.208 14.523 1.00 86.38 89 ARG A C 1
ATOM 754 O O . ARG A 1 89 ? 0.848 -1.439 13.624 1.00 86.38 89 ARG A O 1
ATOM 761 N N . LYS A 1 90 ? 1.365 -2.593 15.479 1.00 85.94 90 LYS A N 1
ATOM 762 C CA . LYS A 1 90 ? 2.782 -2.184 15.480 1.00 85.94 90 LYS A CA 1
ATOM 763 C C . LYS A 1 90 ? 3.525 -2.730 14.259 1.00 85.94 90 LYS A C 1
ATOM 765 O O . LYS A 1 90 ? 4.175 -1.959 13.562 1.00 85.94 90 LYS A O 1
ATOM 770 N N . VAL A 1 91 ? 3.379 -4.023 13.975 1.00 90.31 91 VAL A N 1
ATOM 771 C CA . VAL A 1 91 ? 4.034 -4.677 12.828 1.00 90.31 91 VAL A CA 1
ATOM 772 C C . VAL A 1 91 ? 3.518 -4.115 11.501 1.00 90.31 91 VAL A C 1
ATOM 774 O O . VAL A 1 91 ? 4.303 -3.762 10.626 1.00 90.31 91 VAL A O 1
ATOM 777 N N . ALA A 1 92 ? 2.205 -3.949 11.369 1.00 87.88 92 ALA A N 1
ATOM 778 C CA . ALA A 1 92 ? 1.574 -3.418 10.169 1.00 87.88 92 ALA A CA 1
ATOM 779 C C . ALA A 1 92 ? 2.019 -1.980 9.861 1.00 87.88 92 ALA A C 1
ATOM 781 O O . ALA A 1 92 ? 2.279 -1.680 8.701 1.00 87.88 92 ALA A O 1
ATOM 782 N N . ARG A 1 93 ? 2.200 -1.107 10.867 1.00 88.56 93 ARG A N 1
ATOM 783 C CA . ARG A 1 93 ? 2.781 0.237 10.650 1.00 88.56 93 ARG A CA 1
ATOM 784 C C . ARG A 1 93 ? 4.170 0.174 10.030 1.00 88.56 93 ARG A C 1
ATOM 786 O O . ARG A 1 93 ? 4.448 0.931 9.107 1.00 88.56 93 ARG A O 1
ATOM 793 N N . VAL A 1 94 ? 5.021 -0.719 10.534 1.00 91.25 94 VAL A N 1
ATOM 794 C CA . VAL A 1 94 ? 6.383 -0.896 10.015 1.00 91.25 94 VAL A CA 1
ATOM 795 C C . VAL A 1 94 ? 6.335 -1.405 8.577 1.00 91.25 94 VAL A C 1
ATOM 797 O O . VAL A 1 94 ? 6.998 -0.836 7.719 1.00 91.25 94 VAL A O 1
ATOM 800 N N . ILE A 1 95 ? 5.501 -2.407 8.286 1.00 90.44 95 ILE A N 1
ATOM 801 C CA . ILE A 1 95 ? 5.350 -2.950 6.928 1.00 90.44 95 ILE A CA 1
ATOM 802 C C . ILE A 1 95 ? 4.840 -1.881 5.954 1.00 90.44 95 ILE A C 1
ATOM 804 O O . ILE A 1 95 ? 5.410 -1.721 4.880 1.00 90.44 95 ILE A O 1
ATOM 808 N N . ILE A 1 96 ? 3.807 -1.122 6.333 1.00 89.06 96 ILE A N 1
ATOM 809 C CA . ILE A 1 96 ? 3.251 -0.040 5.507 1.00 89.06 96 ILE A CA 1
ATOM 810 C C . ILE A 1 96 ? 4.311 1.037 5.233 1.00 89.06 96 ILE A C 1
ATOM 812 O O . ILE A 1 96 ? 4.432 1.501 4.103 1.00 89.06 96 ILE A O 1
ATOM 816 N N . PHE A 1 97 ? 5.097 1.417 6.245 1.00 89.25 97 PHE A N 1
ATOM 817 C CA . PHE A 1 97 ? 6.164 2.407 6.091 1.00 89.25 97 PHE A CA 1
ATOM 818 C C . PHE A 1 97 ? 7.286 1.909 5.169 1.00 89.25 97 PHE A C 1
ATOM 820 O O . PHE A 1 97 ? 7.681 2.615 4.244 1.00 89.25 97 PHE A O 1
ATOM 827 N N . LEU A 1 98 ? 7.762 0.677 5.372 1.00 90.12 98 LEU A N 1
ATOM 828 C CA . LEU A 1 98 ? 8.803 0.076 4.532 1.00 90.12 98 LEU A CA 1
ATOM 829 C C . LEU A 1 98 ? 8.341 -0.080 3.080 1.00 90.12 98 LEU A C 1
ATOM 831 O O . LEU A 1 98 ? 9.108 0.188 2.157 1.00 90.12 98 LEU A O 1
ATOM 835 N N . ALA A 1 99 ? 7.075 -0.440 2.872 1.00 88.62 99 ALA A N 1
ATOM 836 C CA . ALA A 1 99 ? 6.489 -0.560 1.545 1.00 88.62 99 ALA A CA 1
ATOM 837 C C . ALA A 1 99 ? 6.403 0.782 0.799 1.00 88.62 99 ALA A C 1
ATOM 839 O O . ALA A 1 99 ? 6.288 0.775 -0.419 1.00 88.62 99 ALA A O 1
ATOM 840 N N . TYR A 1 100 ? 6.510 1.934 1.464 1.00 84.00 100 TYR A N 1
ATOM 841 C CA . TYR A 1 100 ? 6.542 3.231 0.781 1.00 84.00 100 TYR A CA 1
ATOM 842 C C . TYR A 1 100 ? 7.906 3.580 0.174 1.00 84.00 100 TYR A C 1
ATOM 844 O O . TYR A 1 100 ? 7.960 4.405 -0.737 1.00 84.00 100 TYR A O 1
ATOM 852 N N . LEU A 1 101 ? 9.001 2.963 0.635 1.00 84.25 101 LEU A N 1
ATOM 853 C CA . LEU A 1 101 ? 10.355 3.313 0.189 1.00 84.25 101 LEU A CA 1
ATOM 854 C C . LEU A 1 101 ? 10.559 3.141 -1.329 1.00 84.25 101 LEU A C 1
ATOM 856 O O . LEU A 1 101 ? 11.050 4.086 -1.948 1.00 84.25 101 LEU A O 1
ATOM 860 N N . PRO A 1 102 ? 10.138 2.028 -1.970 1.00 81.44 102 PRO A N 1
ATOM 861 C CA . PRO A 1 102 ? 10.263 1.876 -3.423 1.00 81.44 102 PRO A CA 1
ATOM 862 C C . PRO A 1 102 ? 9.406 2.879 -4.204 1.00 81.44 102 PRO A C 1
ATOM 864 O O . PRO A 1 102 ? 9.838 3.387 -5.235 1.00 81.44 102 PRO A O 1
ATOM 867 N N . MET A 1 103 ? 8.218 3.216 -3.691 1.00 79.69 103 MET A N 1
ATOM 868 C CA . MET A 1 103 ? 7.350 4.231 -4.293 1.00 79.69 103 MET A CA 1
ATOM 869 C C . MET A 1 103 ? 7.978 5.630 -4.237 1.00 79.69 103 MET A C 1
ATOM 871 O O . MET A 1 103 ? 8.006 6.328 -5.247 1.00 79.69 103 MET A O 1
ATOM 875 N N . ILE A 1 104 ? 8.527 6.036 -3.088 1.00 78.69 104 ILE A N 1
ATOM 876 C CA . ILE A 1 104 ? 9.210 7.334 -2.940 1.00 78.69 104 ILE A CA 1
ATOM 877 C C . ILE A 1 104 ? 10.450 7.388 -3.836 1.00 78.69 104 ILE A C 1
ATOM 879 O O . ILE A 1 104 ? 10.662 8.379 -4.532 1.00 78.69 104 ILE A O 1
ATOM 883 N N . TYR A 1 105 ? 11.239 6.312 -3.861 1.00 79.56 105 TYR A N 1
ATOM 884 C CA . TYR A 1 105 ? 12.414 6.221 -4.723 1.00 79.56 105 TYR A CA 1
ATOM 885 C C . TYR A 1 105 ? 12.053 6.415 -6.203 1.00 79.56 105 TYR A C 1
ATOM 887 O O . TYR A 1 105 ? 12.725 7.165 -6.909 1.00 79.56 105 TYR A O 1
ATOM 895 N N . ALA A 1 106 ? 10.962 5.808 -6.668 1.00 74.00 106 ALA A N 1
ATOM 896 C CA . ALA A 1 106 ? 10.515 5.939 -8.051 1.00 74.00 106 ALA A CA 1
ATOM 897 C C . ALA A 1 106 ? 10.154 7.372 -8.463 1.00 74.00 106 ALA A C 1
ATOM 899 O O . ALA A 1 106 ? 10.440 7.776 -9.589 1.00 74.00 106 ALA A O 1
ATOM 900 N N . VAL A 1 107 ? 9.582 8.159 -7.546 1.00 72.50 107 VAL A N 1
ATOM 901 C CA . VAL A 1 107 ? 9.332 9.594 -7.775 1.00 72.50 107 VAL A CA 1
ATOM 902 C C . VAL A 1 107 ? 10.641 10.363 -7.908 1.00 72.50 107 VAL A C 1
ATOM 904 O O . VAL A 1 107 ? 10.742 11.236 -8.756 1.00 72.50 107 VAL A O 1
ATOM 907 N N . THR A 1 108 ? 11.666 10.013 -7.125 1.00 71.50 108 THR A N 1
ATOM 908 C CA . THR A 1 108 ? 12.993 10.652 -7.234 1.00 71.50 108 THR A CA 1
ATOM 909 C C . THR A 1 108 ? 13.778 10.252 -8.489 1.00 71.50 108 THR A C 1
ATOM 911 O O . THR A 1 108 ? 14.864 10.777 -8.722 1.00 71.50 108 THR A O 1
ATOM 914 N N . LYS A 1 109 ? 13.266 9.295 -9.271 1.00 70.06 109 LYS A N 1
ATOM 915 C CA . LYS A 1 109 ? 13.879 8.771 -10.498 1.00 70.06 109 LYS A CA 1
ATOM 916 C C . LYS A 1 109 ? 13.040 9.038 -11.752 1.00 70.06 109 LYS A C 1
ATOM 918 O O . LYS A 1 109 ? 13.175 8.299 -12.720 1.00 70.06 109 LYS A O 1
ATOM 923 N N . ASP A 1 110 ? 12.178 10.053 -11.720 1.00 64.44 110 ASP A N 1
ATOM 924 C CA . ASP A 1 110 ? 11.382 10.521 -12.864 1.00 64.44 110 ASP A CA 1
ATOM 925 C C . ASP A 1 110 ? 10.495 9.434 -13.514 1.00 64.44 110 ASP A C 1
ATOM 927 O O . ASP A 1 110 ? 10.186 9.464 -14.704 1.00 64.44 110 ASP A O 1
ATOM 931 N N . MET A 1 111 ? 10.000 8.466 -12.729 1.00 66.19 111 MET A N 1
ATOM 932 C CA . MET A 1 111 ? 8.994 7.485 -13.186 1.00 66.19 111 MET A CA 1
ATOM 933 C C . MET A 1 111 ? 7.576 8.080 -13.116 1.00 66.19 111 MET A C 1
ATOM 935 O O . MET A 1 111 ? 6.658 7.494 -12.528 1.00 66.19 111 MET A O 1
ATOM 939 N N . GLU A 1 112 ? 7.434 9.290 -13.660 1.00 63.91 112 GLU A N 1
ATOM 940 C CA . GLU A 1 112 ? 6.574 10.362 -13.146 1.00 63.91 112 GLU A CA 1
ATOM 941 C C . GLU A 1 112 ? 5.089 9.990 -13.034 1.00 63.91 112 GLU A C 1
ATOM 943 O O . GLU A 1 112 ? 4.510 10.066 -11.956 1.00 63.91 112 GLU A O 1
ATOM 948 N N . ILE A 1 113 ? 4.437 9.546 -14.104 1.00 68.00 113 ILE A N 1
ATOM 949 C CA . ILE A 1 113 ? 2.962 9.556 -14.126 1.00 68.00 113 ILE A CA 1
ATOM 950 C C . ILE A 1 113 ? 2.352 8.369 -13.364 1.00 68.00 113 ILE A C 1
ATOM 952 O O . ILE A 1 113 ? 1.426 8.535 -12.565 1.00 68.00 113 ILE A O 1
ATOM 956 N N . VAL A 1 114 ? 2.877 7.160 -13.579 1.00 67.12 114 VAL A N 1
ATOM 957 C CA . VAL A 1 114 ? 2.330 5.933 -12.972 1.00 67.12 114 VAL A CA 1
ATOM 958 C C . VAL A 1 114 ? 2.623 5.897 -11.472 1.00 67.12 114 VAL A C 1
ATOM 960 O O . VAL A 1 114 ? 1.741 5.585 -10.670 1.00 67.12 114 VAL A O 1
ATOM 963 N N . SER A 1 115 ? 3.839 6.279 -11.079 1.00 69.94 115 SER A N 1
ATOM 964 C CA . SER A 1 115 ? 4.270 6.258 -9.679 1.00 69.94 115 SER A CA 1
ATOM 965 C C . SER A 1 115 ? 3.503 7.281 -8.845 1.00 69.94 115 SER A C 1
ATOM 967 O O . SER A 1 115 ? 3.021 6.948 -7.762 1.00 69.94 115 SER A O 1
ATOM 969 N N . ILE A 1 116 ? 3.312 8.501 -9.365 1.00 74.06 116 ILE A N 1
ATOM 970 C CA . ILE A 1 116 ? 2.538 9.548 -8.682 1.00 74.06 116 ILE A CA 1
ATOM 971 C C . ILE A 1 116 ? 1.081 9.107 -8.496 1.00 74.06 116 ILE A C 1
ATOM 973 O O . ILE A 1 116 ? 0.541 9.236 -7.394 1.00 74.06 116 ILE A O 1
ATOM 977 N N . GLY A 1 117 ? 0.458 8.524 -9.527 1.00 75.25 117 GLY A N 1
ATOM 978 C CA . GLY A 1 117 ? -0.913 8.014 -9.437 1.00 75.25 117 GLY A CA 1
ATOM 979 C C . GLY A 1 117 ? -1.079 6.945 -8.350 1.00 75.25 117 GLY A C 1
ATOM 980 O O . GLY A 1 117 ? -1.977 7.043 -7.508 1.00 75.25 117 GLY A O 1
ATOM 981 N N . LEU A 1 118 ? -0.176 5.961 -8.306 1.00 78.56 118 LEU A N 1
ATOM 982 C CA . LEU A 1 118 ? -0.199 4.903 -7.289 1.00 78.56 118 LEU A CA 1
ATOM 983 C C . LEU A 1 118 ? 0.062 5.443 -5.878 1.00 78.56 118 LEU A C 1
ATOM 985 O O . LEU A 1 118 ? -0.584 5.003 -4.923 1.00 78.56 118 LEU A O 1
ATOM 989 N N . ILE A 1 119 ? 0.943 6.434 -5.737 1.00 79.25 119 ILE A N 1
ATOM 990 C CA . ILE A 1 119 ? 1.215 7.104 -4.460 1.00 79.25 119 ILE A CA 1
ATOM 991 C C . ILE A 1 119 ? -0.009 7.866 -3.962 1.00 79.25 119 ILE A C 1
ATOM 993 O O . ILE A 1 119 ? -0.355 7.745 -2.787 1.00 79.25 119 ILE A O 1
ATOM 997 N N . MET A 1 120 ? -0.697 8.610 -4.832 1.00 80.12 120 MET A N 1
ATOM 998 C CA . MET A 1 120 ? -1.912 9.342 -4.464 1.00 80.12 120 MET A CA 1
ATOM 999 C C . MET A 1 120 ? -3.013 8.405 -3.954 1.00 80.12 120 MET A C 1
ATOM 1001 O O . MET A 1 120 ? -3.631 8.677 -2.921 1.00 80.12 120 MET A O 1
ATOM 1005 N N . ILE A 1 121 ? -3.234 7.279 -4.638 1.00 79.56 121 ILE A N 1
ATOM 1006 C CA . ILE A 1 121 ? -4.221 6.273 -4.216 1.00 79.56 121 ILE A CA 1
ATOM 1007 C C . ILE A 1 121 ? -3.777 5.601 -2.908 1.00 79.56 121 ILE A C 1
ATOM 1009 O O . ILE A 1 121 ? -4.584 5.409 -1.999 1.00 79.56 121 ILE A O 1
ATOM 1013 N N . SER A 1 122 ? -2.484 5.318 -2.755 1.00 81.88 122 SER A N 1
ATOM 1014 C CA . SER A 1 122 ? -1.917 4.769 -1.516 1.00 81.88 122 SER A CA 1
ATOM 1015 C C . SER A 1 122 ? -2.077 5.725 -0.324 1.00 81.88 122 SER A C 1
ATOM 1017 O O . SER A 1 122 ? -2.397 5.291 0.784 1.00 81.88 122 SER A O 1
ATOM 1019 N N . PHE A 1 123 ? -1.951 7.039 -0.546 1.00 84.44 123 PHE A N 1
ATOM 1020 C CA . PHE A 1 123 ? -2.175 8.059 0.484 1.00 84.44 123 PHE A CA 1
ATOM 1021 C C . PHE A 1 123 ? -3.624 8.093 0.966 1.00 84.44 123 PHE A C 1
ATOM 1023 O O . PHE A 1 123 ? -3.874 8.328 2.152 1.00 84.44 123 PHE A O 1
ATOM 1030 N N . TYR A 1 124 ? -4.583 7.833 0.075 1.00 84.25 124 TYR A N 1
ATOM 1031 C CA . TYR A 1 124 ? -5.979 7.686 0.473 1.00 84.25 124 TYR A CA 1
ATOM 1032 C C . TYR A 1 124 ? -6.143 6.534 1.477 1.00 84.25 124 TYR A C 1
ATOM 1034 O O . TYR A 1 124 ? -6.765 6.713 2.528 1.00 84.25 124 TYR A O 1
ATOM 1042 N N . TRP A 1 125 ? -5.518 5.385 1.207 1.00 84.38 125 TRP A N 1
ATOM 1043 C CA . TRP A 1 125 ? -5.560 4.230 2.102 1.00 84.38 125 TRP A CA 1
ATOM 1044 C C . TRP A 1 125 ? -4.835 4.462 3.427 1.00 84.38 125 TRP A C 1
ATOM 1046 O O . TRP A 1 125 ? -5.362 4.080 4.471 1.00 84.38 125 TRP A O 1
ATOM 1056 N N . LEU A 1 126 ? -3.703 5.169 3.423 1.00 86.38 126 LEU A N 1
ATOM 1057 C CA . LEU A 1 126 ? -3.056 5.621 4.658 1.00 86.38 126 LEU A CA 1
ATOM 1058 C C . LEU A 1 126 ? -3.994 6.489 5.495 1.00 86.38 126 LEU A C 1
ATOM 1060 O O . LEU A 1 126 ? -4.164 6.256 6.694 1.00 86.38 126 LEU A O 1
ATOM 1064 N N . LYS A 1 127 ? -4.620 7.489 4.865 1.00 85.56 127 LYS A N 1
ATOM 1065 C CA . LYS A 1 127 ? -5.555 8.381 5.550 1.00 85.56 127 LYS A CA 1
ATOM 1066 C C . LYS A 1 127 ? -6.708 7.586 6.153 1.00 85.56 127 LYS A C 1
ATOM 1068 O O . LYS A 1 127 ? -7.055 7.836 7.300 1.00 85.56 127 LYS A O 1
ATOM 1073 N N . PHE A 1 128 ? -7.253 6.616 5.421 1.00 83.31 128 PHE A N 1
ATOM 1074 C CA . PHE A 1 128 ? -8.291 5.708 5.908 1.00 83.31 128 PHE A CA 1
ATOM 1075 C C . PHE A 1 128 ? -7.821 4.869 7.112 1.00 83.31 128 PHE A C 1
ATOM 1077 O O . PHE A 1 128 ? -8.498 4.824 8.141 1.00 83.31 128 PHE A O 1
ATOM 1084 N N . ALA A 1 129 ? -6.638 4.254 7.019 1.00 83.75 129 ALA A N 1
ATOM 1085 C CA . ALA A 1 129 ? -6.069 3.391 8.055 1.00 83.75 129 ALA A CA 1
ATOM 1086 C C . ALA A 1 129 ? -5.779 4.136 9.364 1.00 83.75 129 ALA A C 1
ATOM 1088 O O . ALA A 1 129 ? -6.064 3.629 10.450 1.00 83.75 129 ALA A O 1
ATOM 1089 N N . PHE A 1 130 ? -5.229 5.346 9.261 1.00 82.94 130 PHE A N 1
ATOM 1090 C CA . PHE A 1 130 ? -4.820 6.165 10.403 1.00 82.94 130 PHE A CA 1
ATOM 1091 C C . PHE A 1 130 ? -5.840 7.236 10.789 1.00 82.94 130 PHE A C 1
ATOM 1093 O O . PHE A 1 130 ? -5.564 8.042 11.680 1.00 82.94 130 PHE A O 1
ATOM 1100 N N . GLN A 1 131 ? -7.024 7.249 10.164 1.00 80.62 131 GLN A N 1
ATOM 1101 C CA . GLN A 1 131 ? -8.103 8.138 10.572 1.00 80.62 131 GLN A CA 1
ATOM 1102 C C . GLN A 1 131 ? -8.432 7.857 12.038 1.00 80.62 131 GLN A C 1
ATOM 1104 O O . GLN A 1 131 ? -8.846 6.748 12.384 1.00 80.62 131 GLN A O 1
ATOM 1109 N N . LYS A 1 132 ? -8.210 8.868 12.886 1.00 64.38 132 LYS A N 1
ATOM 1110 C CA . LYS A 1 132 ? -8.440 8.792 14.326 1.00 64.38 132 LYS A CA 1
ATOM 1111 C C . LYS A 1 132 ? -9.911 8.461 14.556 1.00 64.38 132 LYS A C 1
ATOM 1113 O O . LYS A 1 132 ? -10.783 9.266 14.234 1.00 64.38 132 LYS A O 1
ATOM 1118 N N . ASP A 1 133 ? -10.182 7.275 15.090 1.00 59.88 133 ASP A N 1
ATOM 1119 C CA . ASP A 1 133 ? -11.531 6.929 15.517 1.00 59.88 133 ASP A CA 1
ATOM 1120 C C . ASP A 1 133 ? -11.911 7.880 16.657 1.00 59.88 133 ASP A C 1
ATOM 1122 O O . ASP A 1 133 ? -11.115 8.100 17.574 1.00 59.88 133 ASP A O 1
ATOM 1126 N N . SER A 1 134 ? -13.125 8.438 16.627 1.00 47.91 134 SER A N 1
ATOM 1127 C CA . SER A 1 134 ? -13.651 9.331 17.677 1.00 47.91 134 SER A CA 1
ATOM 1128 C C . SER A 1 134 ? -13.501 8.736 19.095 1.00 47.91 134 SER A C 1
ATOM 1130 O O . SER A 1 134 ? -13.373 9.457 20.084 1.00 47.91 134 SER A O 1
ATOM 1132 N N . LYS A 1 135 ? -13.397 7.403 19.196 1.00 46.06 135 LYS A N 1
ATOM 1133 C CA . LYS A 1 135 ? -13.152 6.647 20.434 1.00 46.06 135 LYS A CA 1
ATOM 1134 C C . LYS A 1 135 ? -11.734 6.771 21.020 1.00 46.06 135 LYS A C 1
ATOM 1136 O O . LYS A 1 135 ? -11.539 6.394 22.168 1.00 46.06 135 LYS A O 1
ATOM 1141 N N . SER A 1 136 ? -10.752 7.304 20.289 1.00 42.69 136 SER A N 1
ATOM 1142 C CA . SER A 1 136 ? -9.347 7.401 20.731 1.00 42.69 136 SER A CA 1
ATOM 1143 C C . SER A 1 136 ? -9.069 8.519 21.753 1.00 42.69 136 SER A C 1
ATOM 1145 O O . SER A 1 136 ? -7.946 8.599 22.242 1.00 42.69 136 SER A O 1
ATOM 1147 N N . ASN A 1 137 ? -10.039 9.375 22.087 1.00 35.19 137 ASN A N 1
ATOM 1148 C CA . ASN A 1 137 ? -9.886 10.414 23.121 1.00 35.19 137 ASN A CA 1
ATOM 1149 C C . ASN A 1 137 ? -10.296 9.931 24.534 1.00 35.19 137 ASN A C 1
ATOM 1151 O O . ASN A 1 137 ? -10.654 10.746 25.377 1.00 35.19 137 ASN A O 1
ATOM 1155 N N . LEU A 1 138 ? -10.315 8.617 24.782 1.00 35.81 138 LEU A N 1
ATOM 1156 C CA . LEU A 1 138 ? -10.750 8.020 26.054 1.00 35.81 138 LEU A CA 1
ATOM 1157 C C . LEU A 1 138 ? -9.688 7.107 26.693 1.00 35.81 138 LEU A C 1
ATOM 1159 O O . LEU A 1 138 ? -10.034 6.152 27.386 1.00 35.81 138 LEU A O 1
ATOM 1163 N N . ILE A 1 139 ? -8.408 7.419 26.477 1.00 35.31 139 ILE A N 1
ATOM 1164 C CA . ILE A 1 139 ? -7.313 6.997 27.362 1.00 35.31 139 ILE A CA 1
ATOM 1165 C C . ILE A 1 139 ? -6.574 8.255 27.796 1.00 35.31 139 ILE A C 1
ATOM 1167 O O . ILE A 1 139 ? -6.247 9.054 26.888 1.00 35.31 139 ILE A O 1
#

pLDDT: mean 76.53, std 11.93, range [35.19, 91.25]